Protein AF-A0A6G3XA80-F1 (afdb_monomer_lite)

Foldseek 3Di:
DWDKDKDFADDDPVCVVVVVLLVVLVVCVVVVVVVCNCVSVVVVPVVDFDADPVGTFADKDWHDDPGMIIMTTHRDHHDD

Sequence (80 aa):
GMPWQRGRFFPEPAFSQFRPWFDELNGILEAEEFERFDDAYDRIESALTLVSPTGPVGDFLLHIDQDRASFRWDAEPPTG

Radius of gyration: 12.84 Å; chains: 1; bounding box: 32×24×33 Å

Structure (mmCIF, N/CA/C/O backbone):
data_AF-A0A6G3XA80-F1
#
_entry.id   AF-A0A6G3XA80-F1
#
loop_
_atom_site.group_PDB
_atom_site.id
_atom_site.type_symbol
_atom_site.label_atom_id
_atom_site.label_alt_id
_atom_site.label_comp_id
_atom_site.label_asym_id
_atom_site.label_entity_id
_atom_site.label_seq_id
_atom_site.pdbx_PDB_ins_code
_atom_site.Cartn_x
_atom_site.Cartn_y
_atom_site.Cartn_z
_atom_site.occupancy
_atom_site.B_iso_or_equiv
_atom_site.auth_seq_id
_atom_site.auth_comp_id
_atom_site.auth_asym_id
_atom_site.auth_atom_id
_atom_site.pdbx_PDB_model_num
ATOM 1 N N . GLY A 1 1 ? 14.726 15.755 -1.666 1.00 61.06 1 GLY A N 1
ATOM 2 C CA . GLY A 1 1 ? 13.702 14.806 -1.202 1.00 61.06 1 GLY A CA 1
ATOM 3 C C . GLY A 1 1 ? 12.851 14.399 -2.378 1.00 61.06 1 GLY A C 1
ATOM 4 O O . GLY A 1 1 ? 12.615 15.236 -3.243 1.00 61.06 1 GLY A O 1
ATOM 5 N N . MET A 1 2 ? 12.417 13.143 -2.423 1.00 66.62 2 MET A N 1
ATOM 6 C CA . MET A 1 2 ? 11.462 12.679 -3.426 1.00 66.62 2 MET A CA 1
ATOM 7 C C . MET A 1 2 ? 10.127 13.412 -3.279 1.00 66.62 2 MET A C 1
ATOM 9 O O . MET A 1 2 ? 9.548 13.382 -2.186 1.00 66.62 2 MET A O 1
ATOM 13 N N . PRO A 1 3 ? 9.605 14.047 -4.342 1.00 81.00 3 PRO A N 1
ATOM 14 C CA . PRO A 1 3 ? 8.259 14.587 -4.304 1.00 81.00 3 PRO A CA 1
ATOM 15 C C . PRO A 1 3 ? 7.238 13.448 -4.211 1.00 81.00 3 PRO A C 1
ATOM 17 O O . PRO A 1 3 ? 7.380 12.410 -4.858 1.00 81.00 3 PRO A O 1
ATOM 20 N N . TRP A 1 4 ? 6.178 13.668 -3.435 1.00 87.00 4 TRP A N 1
ATOM 21 C CA . TRP A 1 4 ? 5.004 12.802 -3.459 1.00 87.00 4 TRP A CA 1
ATOM 22 C C . TRP A 1 4 ? 4.301 12.913 -4.809 1.00 87.00 4 TRP A C 1
ATOM 24 O O . TRP A 1 4 ? 3.897 14.002 -5.226 1.00 87.00 4 TRP A O 1
ATOM 34 N N . GLN A 1 5 ? 4.118 11.774 -5.460 1.00 89.38 5 GLN A N 1
ATOM 35 C CA . GLN A 1 5 ? 3.293 11.625 -6.647 1.00 89.38 5 GLN A CA 1
ATOM 36 C C . GLN A 1 5 ? 1.883 11.221 -6.229 1.00 89.38 5 GLN A C 1
ATOM 38 O O . GLN A 1 5 ? 1.689 10.559 -5.211 1.00 89.38 5 GLN A O 1
ATOM 43 N N . ARG A 1 6 ? 0.885 11.671 -6.992 1.00 91.69 6 ARG A N 1
ATOM 44 C CA . ARG A 1 6 ? -0.527 11.369 -6.746 1.00 91.69 6 ARG A CA 1
ATOM 45 C C . ARG A 1 6 ? -1.168 10.896 -8.034 1.00 91.69 6 ARG A C 1
ATOM 47 O O . ARG A 1 6 ? -0.951 11.496 -9.085 1.00 91.69 6 ARG A O 1
ATOM 54 N N . GLY A 1 7 ? -1.970 9.849 -7.941 1.00 92.75 7 GLY A N 1
ATOM 55 C CA . GLY A 1 7 ? -2.634 9.246 -9.083 1.00 92.75 7 GLY A CA 1
ATOM 56 C C . GLY A 1 7 ? -3.966 8.624 -8.707 1.00 92.75 7 GLY A C 1
ATOM 57 O O . GLY A 1 7 ? -4.319 8.510 -7.531 1.00 92.75 7 GLY A O 1
ATOM 58 N N . ARG A 1 8 ? -4.707 8.221 -9.737 1.00 94.88 8 ARG A N 1
ATOM 59 C CA . ARG A 1 8 ? -5.906 7.413 -9.555 1.00 94.88 8 ARG A CA 1
ATOM 60 C C . ARG A 1 8 ? -5.506 5.958 -9.352 1.00 94.88 8 ARG A C 1
ATOM 62 O O . ARG A 1 8 ? -4.687 5.437 -10.105 1.00 94.88 8 ARG A O 1
ATOM 69 N N . PHE A 1 9 ? -6.085 5.333 -8.340 1.00 94.06 9 PHE A N 1
ATOM 70 C CA . PHE A 1 9 ? -5.886 3.936 -8.013 1.00 94.06 9 PHE A CA 1
ATOM 71 C C . PHE A 1 9 ? -7.039 3.104 -8.570 1.00 94.06 9 PHE A C 1
ATOM 73 O O . PHE A 1 9 ? -8.211 3.386 -8.319 1.00 94.06 9 PHE A O 1
ATOM 80 N N . PHE A 1 10 ? -6.689 2.080 -9.340 1.00 94.50 10 PHE A N 1
ATOM 81 C CA . PHE A 1 10 ? -7.630 1.134 -9.922 1.00 94.50 10 PHE A CA 1
ATOM 82 C C . PHE A 1 10 ? -7.324 -0.249 -9.336 1.00 94.50 10 PHE A C 1
ATOM 84 O O . PHE A 1 10 ? -6.422 -0.924 -9.833 1.00 94.50 10 PHE A O 1
ATOM 91 N N . PRO A 1 11 ? -7.992 -0.649 -8.238 1.00 93.00 11 PRO A N 1
ATOM 92 C CA . PRO A 1 11 ? -7.715 -1.922 -7.589 1.00 93.00 11 PRO A CA 1
ATOM 93 C C . PRO A 1 11 ? -8.196 -3.097 -8.438 1.00 93.00 11 PRO A C 1
ATOM 95 O O . PRO A 1 11 ? -9.375 -3.193 -8.779 1.00 93.00 11 PRO A O 1
ATOM 98 N N . GLU A 1 12 ? -7.293 -4.037 -8.693 1.00 94.31 12 GLU A N 1
ATOM 99 C CA . GLU A 1 12 ? -7.650 -5.373 -9.169 1.00 94.31 12 GLU A CA 1
ATOM 100 C C . GLU A 1 12 ? -8.274 -6.209 -8.030 1.00 94.31 12 GLU A C 1
ATOM 102 O O . GLU A 1 12 ? -8.017 -5.930 -6.854 1.00 94.31 12 GLU A O 1
ATOM 107 N N . PRO A 1 13 ? -9.046 -7.276 -8.321 1.00 95.12 13 PRO 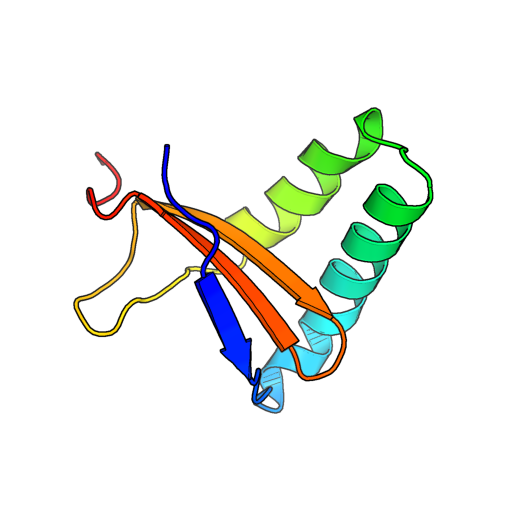A N 1
ATOM 108 C CA . PRO A 1 13 ? -9.725 -8.080 -7.298 1.00 95.12 13 PRO A CA 1
ATOM 109 C C . PRO A 1 13 ? -8.812 -8.610 -6.181 1.00 95.12 13 PRO A C 1
ATOM 111 O O . PRO A 1 13 ? -9.231 -8.690 -5.024 1.00 95.12 13 PRO A O 1
ATOM 114 N N . ALA A 1 14 ? -7.552 -8.918 -6.501 1.00 93.19 14 ALA A N 1
ATOM 115 C CA . ALA A 1 14 ? -6.555 -9.379 -5.535 1.00 93.19 14 ALA A CA 1
ATOM 116 C C . ALA A 1 14 ? -6.220 -8.331 -4.459 1.00 93.19 14 ALA A C 1
ATOM 118 O O . ALA A 1 14 ? -5.811 -8.698 -3.364 1.00 93.19 14 ALA A O 1
ATOM 119 N N . PHE A 1 15 ? -6.442 -7.038 -4.721 1.00 93.56 15 PHE A N 1
ATOM 120 C CA . PHE A 1 15 ? -6.224 -5.978 -3.735 1.00 93.56 15 PHE A CA 1
ATOM 121 C C . PHE A 1 15 ? -7.186 -6.066 -2.543 1.00 93.56 15 PHE A C 1
ATOM 123 O O . PHE A 1 15 ? -6.868 -5.591 -1.456 1.00 93.56 15 PHE A O 1
ATOM 130 N N . SER A 1 16 ? -8.350 -6.700 -2.713 1.00 93.25 16 SER A N 1
ATOM 131 C CA . SER A 1 16 ? -9.379 -6.779 -1.667 1.00 93.25 16 SER A CA 1
ATOM 132 C C . SER A 1 16 ? -8.872 -7.369 -0.346 1.00 93.25 16 SER A C 1
ATOM 134 O O . SER A 1 16 ? -9.318 -6.930 0.711 1.00 93.25 16 SER A O 1
ATOM 136 N N . GLN A 1 17 ? -7.904 -8.292 -0.390 1.00 95.00 17 GLN A N 1
ATOM 137 C CA . GLN A 1 17 ? -7.296 -8.879 0.809 1.00 95.00 17 GLN A CA 1
ATOM 138 C C . GLN A 1 17 ? -6.333 -7.927 1.536 1.00 95.00 17 GLN A C 1
ATOM 140 O O . GLN A 1 17 ? -6.134 -8.064 2.738 1.00 95.00 17 GLN A O 1
ATOM 145 N N . PHE A 1 18 ? -5.750 -6.964 0.817 1.00 94.88 18 PHE A N 1
ATOM 146 C CA . PHE A 1 18 ? -4.799 -5.986 1.355 1.00 94.88 18 PHE A CA 1
ATOM 147 C C . PHE A 1 18 ? -5.472 -4.674 1.752 1.00 94.88 18 PHE A C 1
ATOM 149 O O . PHE A 1 18 ? -4.924 -3.927 2.555 1.00 94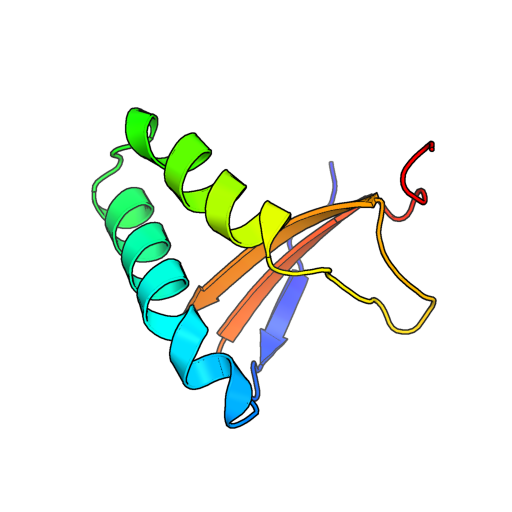.88 18 PHE A O 1
ATOM 156 N N . ARG A 1 19 ? -6.668 -4.389 1.224 1.00 93.75 19 ARG A N 1
ATOM 157 C CA . ARG A 1 19 ? -7.419 -3.165 1.523 1.00 93.75 19 ARG A CA 1
ATOM 158 C C . ARG A 1 19 ? -7.531 -2.863 3.029 1.00 93.75 19 ARG A C 1
ATOM 160 O O . ARG A 1 19 ? -7.231 -1.729 3.388 1.00 93.75 19 ARG A O 1
ATOM 167 N N . PRO A 1 20 ? -7.848 -3.831 3.917 1.00 95.56 20 PRO A N 1
ATOM 168 C CA . PRO A 1 20 ? -7.908 -3.559 5.353 1.00 95.56 20 PRO A CA 1
ATOM 169 C C . PRO A 1 20 ? -6.584 -3.065 5.949 1.00 95.56 20 PRO A C 1
ATOM 171 O O . PRO A 1 20 ? -6.598 -2.370 6.956 1.00 95.56 20 PRO A O 1
ATOM 174 N N . TRP A 1 21 ? -5.442 -3.412 5.346 1.00 96.31 21 TRP A N 1
ATOM 175 C CA . TRP A 1 21 ? -4.130 -2.977 5.825 1.00 96.31 21 TRP A CA 1
ATOM 176 C C . TRP A 1 21 ? -3.872 -1.506 5.512 1.00 96.31 21 TRP A C 1
ATOM 178 O O . TRP A 1 21 ? -3.317 -0.797 6.344 1.00 96.31 21 TRP A O 1
ATOM 188 N N . PHE A 1 22 ? -4.310 -1.043 4.341 1.00 95.12 22 PHE A N 1
ATOM 189 C CA . PHE A 1 22 ? -4.251 0.374 3.987 1.00 95.12 22 PHE A CA 1
ATOM 190 C C . PHE A 1 22 ? -5.278 1.187 4.778 1.00 95.12 22 PHE A C 1
ATOM 192 O O . PHE A 1 22 ? -4.948 2.268 5.250 1.00 95.12 22 PHE A O 1
ATOM 199 N N . ASP A 1 23 ? -6.483 0.650 4.997 1.00 95.00 23 ASP A N 1
ATOM 200 C CA . ASP A 1 23 ? -7.491 1.302 5.842 1.00 95.00 23 ASP A CA 1
ATOM 201 C C . ASP A 1 23 ? -6.982 1.463 7.297 1.00 95.00 23 ASP A C 1
ATOM 203 O O . ASP A 1 23 ? -7.180 2.512 7.908 1.00 95.00 23 ASP A O 1
ATOM 207 N N . GLU A 1 24 ? -6.274 0.460 7.837 1.00 95.69 24 GLU A N 1
ATOM 208 C CA . GLU A 1 24 ? -5.603 0.535 9.146 1.00 95.69 24 GLU A CA 1
ATOM 209 C C . GLU A 1 24 ? -4.506 1.609 9.173 1.00 95.69 24 GLU A C 1
ATOM 211 O O . GLU A 1 24 ? -4.484 2.437 10.085 1.00 95.69 24 GLU A O 1
ATOM 216 N N . LEU A 1 25 ? -3.627 1.628 8.165 1.00 95.06 25 LEU A N 1
ATOM 217 C CA . LEU A 1 25 ? -2.554 2.619 8.052 1.00 95.06 25 LEU A CA 1
ATOM 218 C C . LEU A 1 25 ? -3.108 4.052 7.994 1.00 95.06 25 LEU A C 1
ATOM 220 O O . LEU A 1 25 ? -2.581 4.948 8.651 1.00 95.06 25 LEU A O 1
ATOM 224 N N . ASN A 1 26 ? -4.193 4.262 7.246 1.00 93.31 26 ASN A N 1
ATOM 225 C CA . ASN A 1 26 ? -4.859 5.559 7.149 1.00 93.31 26 ASN A CA 1
ATOM 226 C C . ASN A 1 26 ? -5.424 5.986 8.511 1.00 93.31 26 ASN A C 1
ATOM 228 O O . ASN A 1 26 ? -5.221 7.124 8.924 1.00 93.31 26 ASN A O 1
ATOM 232 N N . GLY A 1 27 ? -6.056 5.064 9.246 1.00 95.00 27 GLY A N 1
ATOM 233 C CA . GLY A 1 27 ? -6.545 5.329 10.602 1.00 95.00 27 GLY A CA 1
ATOM 234 C C . GLY A 1 27 ? -5.430 5.703 11.585 1.00 95.00 27 GLY A C 1
ATOM 235 O O . GLY A 1 27 ? -5.609 6.615 12.386 1.00 95.00 27 GLY A O 1
ATOM 236 N N . ILE A 1 28 ? -4.264 5.054 11.493 1.00 95.19 28 ILE A N 1
ATOM 237 C CA . ILE A 1 28 ? -3.077 5.391 12.299 1.00 95.19 28 ILE A CA 1
ATOM 238 C C . ILE A 1 28 ? -2.601 6.818 12.001 1.00 95.19 28 ILE A C 1
ATOM 240 O O . ILE A 1 28 ? -2.333 7.586 12.924 1.00 95.19 28 ILE A O 1
ATOM 244 N N . LEU A 1 29 ? -2.522 7.187 10.719 1.00 91.44 29 LEU A N 1
ATOM 245 C CA . LEU A 1 29 ? -2.123 8.532 10.299 1.00 91.44 29 LEU A CA 1
ATOM 246 C C . LEU A 1 29 ? -3.127 9.601 10.746 1.00 91.44 29 LEU A C 1
ATOM 248 O O . LEU A 1 29 ? -2.714 10.676 11.174 1.00 91.44 29 LEU A O 1
ATOM 252 N N . GLU A 1 30 ? -4.427 9.315 10.665 1.00 93.31 30 GLU A N 1
ATOM 253 C CA . GLU A 1 30 ? -5.487 10.214 11.137 1.00 93.31 30 GLU A CA 1
ATOM 254 C C . GLU A 1 30 ? -5.477 10.390 12.661 1.00 93.31 30 GLU A C 1
ATOM 256 O O . GLU A 1 30 ? -5.775 11.477 13.153 1.00 93.31 30 GLU A O 1
ATOM 261 N N . ALA A 1 31 ? -5.131 9.337 13.404 1.00 95.94 31 ALA A N 1
ATOM 262 C CA . ALA A 1 31 ? -5.040 9.351 14.861 1.00 95.94 31 ALA A CA 1
ATOM 263 C C . ALA A 1 31 ? -3.690 9.871 15.395 1.00 95.94 31 ALA A C 1
ATOM 265 O O . ALA A 1 31 ? -3.541 10.014 16.607 1.00 95.94 31 ALA A O 1
ATOM 266 N N . GLU A 1 32 ? -2.724 10.155 14.513 1.00 94.38 32 GLU A N 1
ATOM 267 C CA . GLU A 1 32 ? -1.345 10.534 14.860 1.00 94.38 32 GLU A CA 1
ATOM 268 C C . GLU A 1 32 ? -0.615 9.490 15.740 1.00 94.38 32 GLU A C 1
ATOM 270 O O . GLU A 1 32 ? 0.317 9.821 16.472 1.00 94.38 32 GLU A O 1
ATOM 275 N N . GLU A 1 33 ? -0.998 8.210 15.642 1.00 95.44 33 GLU A N 1
ATOM 276 C CA . GLU A 1 33 ? -0.407 7.082 16.391 1.00 95.44 33 GLU A CA 1
ATOM 277 C C . GLU A 1 33 ? 0.888 6.583 15.720 1.00 95.44 33 GLU A C 1
ATOM 279 O O . GLU A 1 33 ? 1.020 5.418 15.331 1.00 95.44 33 GLU A O 1
ATOM 284 N N . PHE A 1 34 ? 1.855 7.484 15.521 1.00 90.25 34 PHE A N 1
ATOM 285 C CA . PHE A 1 34 ? 3.079 7.211 14.757 1.00 90.25 34 PHE A CA 1
ATOM 286 C C . PHE A 1 34 ? 3.910 6.045 15.306 1.00 90.25 34 PHE A C 1
ATOM 288 O O . PHE A 1 34 ? 4.642 5.414 14.552 1.00 90.25 34 PHE A O 1
ATOM 295 N N . GLU A 1 35 ? 3.769 5.705 16.586 1.00 93.94 35 GLU A N 1
ATOM 296 C CA . GLU A 1 35 ? 4.397 4.538 17.203 1.00 93.94 35 GLU A CA 1
ATOM 297 C C . GLU A 1 35 ? 3.921 3.195 16.627 1.00 93.94 35 GLU A C 1
ATOM 299 O O . GLU A 1 35 ? 4.612 2.193 16.781 1.00 93.94 35 GLU A O 1
ATOM 304 N N . ARG A 1 36 ? 2.758 3.162 15.964 1.00 94.00 36 ARG A N 1
ATOM 305 C CA . ARG A 1 36 ? 2.209 1.972 15.291 1.00 94.00 36 ARG A CA 1
ATOM 306 C C . ARG A 1 36 ? 2.444 1.977 13.784 1.00 94.00 36 ARG A C 1
ATOM 308 O O . ARG A 1 36 ? 2.147 0.983 13.122 1.00 94.00 36 ARG A O 1
ATOM 315 N N . PHE A 1 37 ? 2.909 3.100 13.238 1.00 92.50 37 PHE A N 1
ATOM 316 C CA . PHE A 1 37 ? 3.042 3.286 11.798 1.00 92.50 37 PHE A CA 1
ATOM 317 C C . PHE A 1 37 ? 4.048 2.301 11.204 1.00 92.50 37 PHE A C 1
ATOM 319 O O . PHE A 1 37 ? 3.713 1.630 10.232 1.00 92.50 37 PHE A O 1
ATOM 326 N N . ASP A 1 38 ? 5.229 2.187 11.815 1.00 92.94 38 ASP A N 1
ATOM 327 C CA . ASP A 1 38 ? 6.313 1.337 11.315 1.00 92.94 38 ASP A CA 1
ATOM 328 C C . ASP A 1 38 ? 5.858 -0.130 11.227 1.00 92.94 38 ASP A C 1
ATOM 330 O O . ASP A 1 38 ? 5.887 -0.713 10.149 1.00 92.94 38 ASP A O 1
ATOM 334 N N . ASP A 1 39 ? 5.279 -0.689 12.297 1.00 94.56 39 ASP A N 1
ATOM 335 C CA . ASP A 1 39 ? 4.771 -2.072 12.304 1.00 94.56 39 ASP A CA 1
ATOM 336 C C . ASP A 1 39 ? 3.680 -2.319 11.240 1.00 94.56 39 ASP A C 1
ATOM 338 O O . ASP A 1 39 ? 3.634 -3.372 10.591 1.00 94.56 39 ASP A O 1
ATOM 342 N N . ALA A 1 40 ? 2.764 -1.360 11.062 1.00 94.62 40 ALA A N 1
ATOM 343 C CA . ALA A 1 40 ? 1.695 -1.467 10.072 1.00 94.62 40 ALA A CA 1
ATOM 344 C C . ALA A 1 40 ? 2.236 -1.380 8.636 1.00 94.62 40 ALA A C 1
ATOM 346 O O . ALA A 1 40 ? 1.744 -2.085 7.746 1.00 94.62 40 ALA A O 1
ATOM 347 N N . TYR A 1 41 ? 3.243 -0.533 8.416 1.00 93.50 41 TYR A N 1
ATOM 348 C CA . TYR A 1 41 ? 3.862 -0.317 7.117 1.00 93.50 41 TYR A CA 1
ATOM 349 C C . TYR A 1 41 ? 4.807 -1.464 6.729 1.00 93.50 41 TYR A C 1
ATOM 351 O O . TYR A 1 41 ? 4.723 -1.955 5.602 1.00 93.50 41 TYR A O 1
ATOM 359 N N . ASP A 1 42 ? 5.588 -1.993 7.672 1.00 93.25 42 ASP A N 1
ATOM 360 C CA . ASP A 1 42 ? 6.469 -3.154 7.485 1.00 93.25 42 ASP A CA 1
ATOM 361 C C . ASP A 1 42 ? 5.690 -4.379 6.989 1.00 93.25 42 ASP A C 1
ATOM 363 O O . ASP A 1 42 ? 6.149 -5.137 6.127 1.00 93.25 42 ASP A O 1
ATOM 367 N N . ARG A 1 43 ? 4.454 -4.572 7.472 1.00 94.44 43 ARG A N 1
ATOM 368 C CA . ARG A 1 43 ? 3.562 -5.634 6.975 1.00 94.44 43 ARG A CA 1
ATOM 369 C C . ARG A 1 43 ? 3.203 -5.452 5.496 1.00 94.44 43 ARG A C 1
ATOM 371 O O . ARG A 1 43 ? 3.039 -6.436 4.776 1.00 94.44 43 ARG A O 1
ATOM 378 N N . ILE A 1 44 ? 3.028 -4.213 5.045 1.00 93.31 44 ILE A N 1
ATOM 379 C CA . ILE A 1 44 ? 2.700 -3.901 3.650 1.00 93.31 44 ILE A CA 1
ATOM 380 C C . ILE A 1 44 ? 3.933 -4.122 2.773 1.00 93.31 44 ILE A C 1
ATOM 382 O O . ILE A 1 44 ? 3.834 -4.796 1.748 1.00 93.31 44 ILE A O 1
ATOM 386 N N . GLU A 1 45 ? 5.086 -3.606 3.191 1.00 91.12 45 GLU A N 1
ATOM 387 C CA . GLU A 1 45 ? 6.344 -3.709 2.449 1.00 91.12 45 GLU A CA 1
ATOM 388 C C . GLU A 1 45 ? 6.833 -5.159 2.321 1.00 91.12 45 GLU A C 1
ATOM 390 O O . GLU A 1 45 ? 7.270 -5.585 1.255 1.00 91.12 45 GLU A O 1
ATOM 395 N N . SER A 1 46 ? 6.659 -5.973 3.364 1.00 91.44 46 SER A N 1
ATOM 396 C CA . SER A 1 46 ? 7.012 -7.400 3.326 1.00 91.44 46 SER A CA 1
ATOM 397 C C . SER A 1 46 ? 6.113 -8.249 2.415 1.00 91.44 46 SER A C 1
ATOM 399 O O . SER A 1 46 ? 6.499 -9.354 2.027 1.00 91.44 46 SER A O 1
ATOM 401 N N . ALA A 1 47 ? 4.925 -7.757 2.055 1.00 92.62 47 ALA A N 1
ATOM 402 C CA . ALA A 1 47 ? 3.963 -8.484 1.228 1.00 92.62 47 ALA A CA 1
ATOM 403 C C . ALA A 1 47 ? 3.858 -7.963 -0.212 1.00 92.62 47 ALA A C 1
ATOM 405 O O . ALA A 1 47 ? 3.439 -8.713 -1.099 1.00 92.62 47 ALA A O 1
ATOM 406 N N . LEU A 1 48 ? 4.177 -6.688 -0.448 1.00 90.44 48 LEU A N 1
ATOM 407 C CA . LEU A 1 48 ? 3.942 -6.001 -1.714 1.00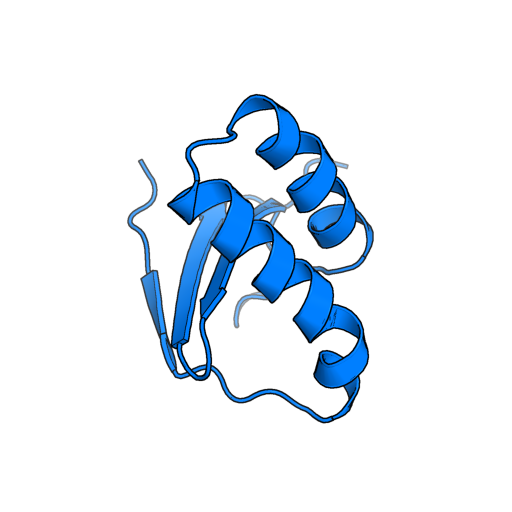 90.44 48 LEU A CA 1
ATOM 408 C C . LEU A 1 48 ? 5.232 -5.401 -2.267 1.00 90.44 48 LEU A C 1
ATOM 410 O O . LEU A 1 48 ? 6.040 -4.831 -1.549 1.00 90.44 48 LEU A O 1
ATOM 414 N N . THR A 1 49 ? 5.375 -5.444 -3.588 1.00 89.69 49 THR A N 1
ATOM 415 C CA . THR A 1 49 ? 6.443 -4.740 -4.303 1.00 89.69 49 THR A CA 1
ATOM 416 C C . THR A 1 49 ? 5.835 -3.625 -5.139 1.00 89.69 49 THR A C 1
ATOM 418 O O . THR A 1 49 ? 4.887 -3.862 -5.893 1.00 89.69 49 THR A O 1
ATOM 421 N N . LEU A 1 50 ? 6.397 -2.417 -5.064 1.00 87.75 50 LEU A N 1
ATOM 422 C CA . LEU A 1 50 ? 6.047 -1.347 -5.990 1.00 87.75 50 LEU A CA 1
ATOM 423 C C . LEU A 1 50 ? 6.852 -1.495 -7.291 1.00 87.75 50 LEU A C 1
ATOM 425 O O . LEU A 1 50 ? 8.082 -1.480 -7.299 1.00 87.75 50 LEU A O 1
ATOM 429 N N . VAL A 1 51 ? 6.146 -1.630 -8.414 1.00 86.94 51 VAL A N 1
ATOM 430 C CA . VAL A 1 51 ? 6.754 -1.757 -9.745 1.00 86.94 51 VAL A CA 1
ATOM 431 C C . VAL A 1 51 ? 6.445 -0.504 -10.553 1.00 86.94 51 VAL A C 1
ATOM 433 O O . VAL A 1 51 ? 5.294 -0.231 -10.892 1.00 86.94 51 VAL A O 1
ATOM 436 N N . SER A 1 52 ? 7.482 0.271 -10.862 1.00 84.06 52 SER A N 1
ATOM 437 C CA . SER A 1 52 ? 7.393 1.391 -11.799 1.00 84.06 52 SER A CA 1
ATOM 438 C C . SER A 1 52 ? 7.332 0.880 -13.249 1.00 84.06 52 SER A C 1
ATOM 440 O O . SER A 1 52 ? 7.720 -0.261 -13.514 1.00 84.06 52 SER A O 1
ATOM 442 N N . PRO A 1 53 ? 6.940 1.712 -14.234 1.00 85.25 53 PRO A N 1
ATOM 443 C CA . PRO A 1 53 ? 6.981 1.322 -15.647 1.00 85.25 53 PRO A CA 1
ATOM 444 C C . PRO A 1 53 ? 8.363 0.866 -16.144 1.00 85.25 53 PRO A C 1
ATOM 446 O O . PRO A 1 53 ? 8.451 0.160 -17.144 1.00 85.25 53 PRO A O 1
ATOM 449 N N . THR A 1 54 ? 9.439 1.275 -15.465 1.00 83.88 54 THR A N 1
ATOM 450 C CA . THR A 1 54 ? 10.824 0.908 -15.790 1.00 83.88 54 THR A CA 1
ATOM 451 C C . THR A 1 54 ? 11.347 -0.286 -14.987 1.00 83.88 54 THR A C 1
ATOM 453 O O . THR A 1 54 ? 12.451 -0.747 -15.262 1.00 83.88 54 THR A O 1
ATOM 456 N N . GLY A 1 55 ? 10.576 -0.801 -14.025 1.00 83.88 55 GLY A N 1
ATOM 457 C CA . GLY A 1 55 ? 10.947 -1.942 -13.185 1.00 83.88 55 GLY A CA 1
ATOM 458 C C . GLY A 1 55 ? 10.654 -1.740 -11.692 1.00 83.88 55 GLY A C 1
ATOM 459 O O . GLY A 1 55 ? 10.124 -0.693 -11.301 1.00 83.88 55 GLY A O 1
ATOM 460 N N . PRO A 1 56 ? 10.974 -2.743 -10.853 1.00 84.00 56 PRO A N 1
ATOM 461 C CA . PRO A 1 56 ? 10.864 -2.649 -9.398 1.00 84.00 56 PRO A CA 1
ATOM 462 C C . PRO A 1 56 ? 11.703 -1.502 -8.832 1.00 84.00 56 PRO A C 1
ATOM 464 O O . PRO A 1 56 ? 12.762 -1.179 -9.371 1.00 84.00 56 PRO A O 1
ATOM 467 N N . VAL A 1 57 ? 11.216 -0.901 -7.753 1.00 84.25 57 VAL A N 1
ATOM 468 C CA . VAL A 1 57 ? 11.901 0.171 -7.014 1.00 84.25 57 VAL A CA 1
ATOM 469 C C . VAL A 1 57 ? 12.554 -0.407 -5.755 1.00 84.25 57 VAL A C 1
ATOM 471 O O . VAL A 1 57 ? 12.145 -1.484 -5.321 1.00 84.25 57 VAL A O 1
ATOM 474 N N . GLY A 1 58 ? 13.571 0.267 -5.208 1.00 78.69 58 GLY A N 1
ATOM 475 C CA . GLY A 1 58 ? 14.236 -0.149 -3.967 1.00 78.69 58 GLY A CA 1
ATOM 476 C C . GLY A 1 58 ? 13.329 0.036 -2.761 1.00 78.69 58 GLY A C 1
ATOM 477 O O . GLY A 1 58 ? 12.733 -0.928 -2.295 1.00 78.69 58 GLY A O 1
ATOM 478 N N . ASP A 1 59 ? 13.164 1.290 -2.350 1.00 80.81 59 ASP A N 1
ATOM 479 C CA . ASP A 1 59 ? 12.303 1.667 -1.232 1.00 80.81 59 ASP A CA 1
ATOM 480 C C . ASP A 1 59 ? 11.119 2.489 -1.734 1.00 80.81 59 ASP A C 1
ATOM 482 O O . ASP A 1 59 ? 11.228 3.279 -2.683 1.00 80.81 59 ASP A O 1
ATOM 486 N N . PHE A 1 60 ? 9.962 2.330 -1.093 1.00 88.25 60 PHE A N 1
ATOM 487 C CA . PHE A 1 60 ? 8.784 3.113 -1.436 1.00 88.25 60 PHE A CA 1
ATOM 488 C C . PHE A 1 60 ? 7.915 3.451 -0.233 1.00 88.25 60 PHE A C 1
ATOM 490 O O . PHE A 1 60 ? 7.728 2.659 0.682 1.00 88.25 60 PHE A O 1
ATOM 497 N N . LEU A 1 61 ? 7.289 4.626 -0.301 1.00 89.44 61 LEU A N 1
ATOM 498 C CA . LEU A 1 61 ? 6.103 4.937 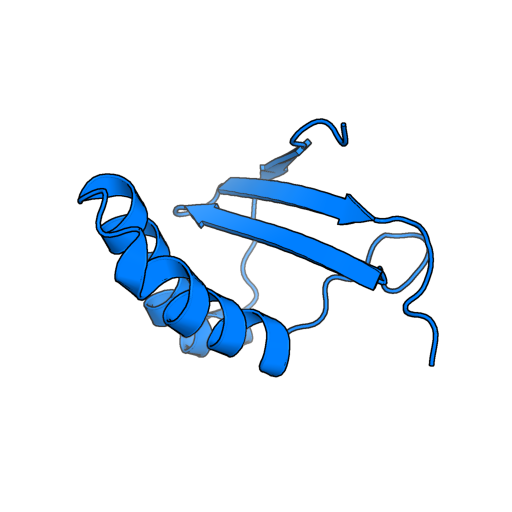0.483 1.00 89.44 61 LEU A CA 1
ATOM 499 C C . LEU A 1 61 ? 4.872 4.892 -0.411 1.00 89.44 61 LEU A C 1
ATOM 501 O O . LEU A 1 61 ? 4.835 5.568 -1.442 1.00 89.44 61 LEU A O 1
ATOM 505 N N . LEU A 1 62 ? 3.863 4.130 0.001 1.00 91.88 62 LEU A N 1
ATOM 506 C CA . LEU A 1 62 ? 2.591 3.975 -0.692 1.00 91.88 62 LEU A CA 1
ATOM 507 C C . LEU A 1 62 ? 1.431 4.186 0.278 1.00 91.88 62 LEU A C 1
ATOM 509 O O . LEU A 1 62 ? 1.287 3.484 1.270 1.00 91.88 62 LEU A O 1
ATOM 513 N N . HIS A 1 63 ? 0.564 5.125 -0.071 1.00 91.88 63 HIS A N 1
ATOM 514 C CA . HIS A 1 63 ? -0.683 5.402 0.618 1.00 91.88 63 HIS A CA 1
ATOM 515 C C . HIS A 1 63 ? -1.836 5.226 -0.362 1.00 91.88 63 HIS A C 1
ATOM 517 O O . HIS A 1 63 ? -1.836 5.835 -1.439 1.00 91.88 63 HIS A O 1
ATOM 523 N N . ILE A 1 64 ? -2.824 4.420 0.014 1.00 94.12 64 ILE A N 1
ATOM 524 C CA . ILE A 1 64 ? -4.033 4.191 -0.775 1.00 94.12 64 ILE A CA 1
ATOM 525 C C . ILE A 1 64 ? -5.225 4.638 0.058 1.00 94.12 64 ILE A C 1
ATOM 527 O O . ILE A 1 64 ? -5.465 4.114 1.139 1.00 94.12 64 ILE A O 1
ATOM 531 N N . ASP A 1 65 ? -5.978 5.589 -0.477 1.00 90.88 65 ASP A N 1
ATOM 532 C CA . ASP A 1 65 ? -7.235 6.056 0.093 1.00 90.88 65 ASP A CA 1
ATOM 533 C C . ASP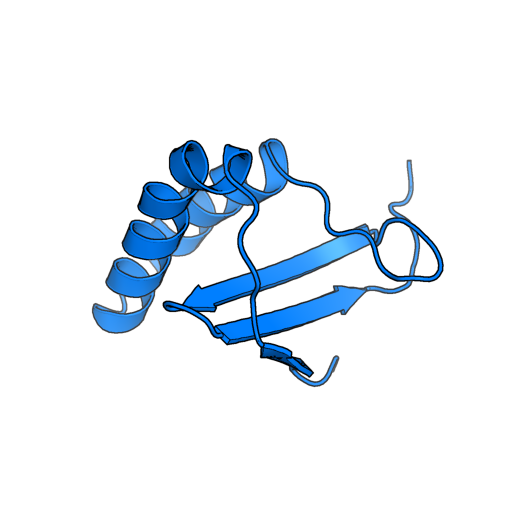 A 1 65 ? -8.309 5.982 -0.991 1.00 90.88 65 ASP A C 1
ATOM 535 O O . ASP A 1 65 ? -8.242 6.689 -1.999 1.00 90.88 65 ASP A O 1
ATOM 539 N N . GLN A 1 66 ? -9.271 5.079 -0.805 1.00 89.06 66 GLN A N 1
ATOM 540 C CA . GLN A 1 66 ? -10.340 4.806 -1.766 1.00 89.06 66 GLN A CA 1
ATOM 541 C C . GLN A 1 66 ? -9.803 4.538 -3.188 1.00 89.06 66 GLN A C 1
ATOM 543 O O . GLN A 1 66 ? -9.228 3.480 -3.444 1.00 89.06 66 GLN A O 1
ATOM 548 N N . ASP A 1 67 ? -10.007 5.472 -4.122 1.00 92.12 67 ASP A N 1
ATOM 549 C CA . ASP A 1 67 ? -9.555 5.403 -5.514 1.00 92.12 67 ASP A CA 1
ATOM 550 C C . ASP A 1 67 ? -8.351 6.317 -5.795 1.00 92.12 67 ASP A C 1
ATOM 552 O O . ASP A 1 67 ? -8.074 6.671 -6.945 1.00 92.12 67 ASP A O 1
ATOM 556 N N . ARG A 1 68 ? -7.607 6.704 -4.755 1.00 94.00 68 ARG A N 1
ATOM 557 C CA . ARG A 1 68 ? -6.425 7.562 -4.844 1.00 94.00 68 ARG A CA 1
ATOM 558 C C . ARG A 1 68 ? -5.193 6.869 -4.289 1.00 94.00 68 ARG A C 1
ATOM 560 O O . ARG A 1 68 ? -5.215 6.308 -3.200 1.00 94.00 68 ARG A O 1
ATOM 567 N N . ALA A 1 69 ? -4.092 6.993 -5.021 1.00 94.25 69 ALA A N 1
ATOM 568 C CA . ALA A 1 69 ? -2.768 6.603 -4.559 1.00 94.25 69 ALA A CA 1
ATOM 569 C C . ALA A 1 69 ? -1.897 7.848 -4.393 1.00 94.25 69 ALA A C 1
ATOM 571 O O . ALA A 1 69 ? -1.803 8.672 -5.307 1.00 94.25 69 ALA A O 1
ATOM 572 N N . SER A 1 70 ? -1.238 7.966 -3.244 1.00 92.56 70 SER A N 1
ATOM 573 C CA . SER A 1 70 ? -0.105 8.869 -3.043 1.00 92.56 70 SER A CA 1
ATOM 574 C C . SER A 1 70 ? 1.130 8.019 -2.805 1.00 92.56 70 SER A C 1
ATOM 576 O O . SER A 1 70 ? 1.099 7.124 -1.969 1.00 92.56 70 SER A O 1
ATOM 578 N N . PHE A 1 71 ? 2.201 8.257 -3.551 1.00 90.56 71 PHE A N 1
ATOM 579 C CA . PHE A 1 71 ? 3.392 7.424 -3.465 1.00 90.56 71 PHE A CA 1
ATOM 580 C C . PHE A 1 71 ? 4.667 8.196 -3.773 1.00 90.56 71 PHE A C 1
ATOM 582 O O . PHE A 1 71 ? 4.658 9.215 -4.467 1.00 90.56 71 PHE A O 1
ATOM 589 N N . ARG A 1 72 ? 5.779 7.705 -3.245 1.00 89.06 72 ARG A N 1
ATOM 590 C CA . ARG A 1 72 ? 7.133 8.125 -3.604 1.00 89.06 72 ARG A CA 1
ATOM 591 C C . ARG A 1 72 ? 8.050 6.919 -3.498 1.00 89.06 72 ARG A C 1
ATOM 593 O O . ARG A 1 72 ? 7.778 6.029 -2.703 1.00 89.06 72 ARG A O 1
ATOM 600 N N . TRP A 1 73 ? 9.114 6.895 -4.282 1.00 86.56 73 TRP A N 1
ATOM 601 C CA . TRP A 1 73 ? 10.050 5.780 -4.276 1.00 86.56 73 TRP A CA 1
ATOM 602 C C . TRP A 1 73 ? 11.462 6.234 -4.602 1.00 86.56 73 TRP A C 1
ATOM 604 O O . TRP A 1 73 ? 11.642 7.231 -5.313 1.00 86.56 73 TRP A O 1
ATOM 614 N N . ASP A 1 74 ? 12.427 5.457 -4.127 1.00 79.44 74 ASP A N 1
ATOM 615 C CA . ASP A 1 74 ? 13.820 5.479 -4.546 1.00 79.44 74 ASP A CA 1
ATOM 616 C C . ASP A 1 74 ? 13.982 4.674 -5.835 1.00 79.44 74 ASP A C 1
ATOM 618 O O . ASP A 1 74 ? 13.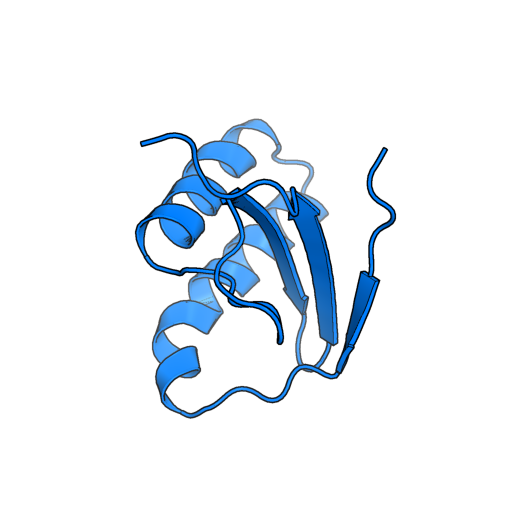696 3.482 -5.916 1.00 79.44 74 ASP A O 1
ATOM 622 N N . ALA A 1 75 ? 14.356 5.381 -6.907 1.00 68.00 75 ALA A N 1
ATOM 623 C CA . ALA A 1 75 ? 14.550 4.793 -8.233 1.00 68.00 75 ALA A CA 1
ATOM 624 C C . ALA A 1 75 ? 15.827 3.942 -8.316 1.00 68.00 75 ALA A C 1
ATOM 626 O O . ALA A 1 75 ? 16.030 3.247 -9.312 1.00 68.00 75 ALA A O 1
ATOM 627 N N . GLU A 1 76 ? 16.688 4.020 -7.300 1.00 67.00 76 GLU A N 1
ATOM 628 C CA . GLU A 1 76 ? 17.816 3.114 -7.153 1.00 67.00 76 GLU A CA 1
ATOM 629 C C . GLU A 1 76 ? 17.273 1.711 -6.829 1.00 67.00 76 GLU A C 1
ATOM 631 O O . GLU A 1 76 ? 16.424 1.575 -5.944 1.00 67.00 76 GLU A O 1
ATOM 636 N N . PRO A 1 77 ? 17.672 0.671 -7.581 1.00 62.53 77 PRO A N 1
ATOM 637 C CA . PRO A 1 77 ? 17.260 -0.693 -7.278 1.00 62.53 77 PRO A CA 1
ATOM 638 C C . PRO A 1 77 ? 17.727 -1.095 -5.872 1.00 62.53 77 PRO A C 1
ATOM 640 O O . PRO A 1 77 ? 18.770 -0.611 -5.423 1.00 62.53 77 PRO A O 1
ATOM 643 N N . PRO A 1 78 ? 17.008 -2.006 -5.191 1.00 58.19 78 PRO A N 1
ATOM 644 C CA . PRO A 1 78 ? 17.429 -2.468 -3.877 1.00 58.19 78 PRO A CA 1
ATOM 645 C C . PRO A 1 78 ? 18.818 -3.101 -4.002 1.00 58.19 78 PRO A C 1
ATOM 647 O O . PRO A 1 78 ? 19.042 -3.978 -4.843 1.00 58.19 78 PRO A O 1
ATOM 650 N N . THR A 1 79 ? 19.772 -2.621 -3.203 1.00 59.03 79 THR A N 1
ATOM 651 C CA . THR A 1 79 ? 21.111 -3.217 -3.144 1.00 59.03 79 THR A CA 1
ATOM 652 C C . THR A 1 79 ? 20.968 -4.579 -2.469 1.00 59.03 79 THR A C 1
ATOM 654 O O . THR A 1 79 ? 20.653 -4.640 -1.283 1.00 59.03 79 THR A O 1
ATOM 657 N N . GLY A 1 80 ? 21.106 -5.652 -3.250 1.00 55.81 80 GLY A N 1
ATOM 658 C CA . GLY A 1 80 ? 21.074 -7.030 -2.749 1.00 55.81 80 GLY A CA 1
ATOM 659 C C . GLY A 1 80 ? 22.273 -7.403 -1.889 1.00 55.81 80 GLY A C 1
ATOM 660 O O . GLY A 1 80 ? 23.309 -6.701 -1.959 1.00 55.81 80 GLY A O 1
#

Organism: NCBI:txid2706086

pLDDT: mean 88.41, std 9.7, range [55.81, 96.31]

Secondary structure (DSSP, 8-state):
-PPPEEEE----GGGGGTHHHHHHHHHHHHHT-GGGHHHHHHHHHTT---EETTEE-SSEEEEEETTEEEEEE--SPP--